Protein AF-A0AA88EBI7-F1 (afdb_monomer_lite)

Radius of gyration: 14.75 Å; chains: 1; bounding box: 33×18×43 Å

Foldseek 3Di:
DVVVVVVVLVVLCVPVPPCSVVCPDDPCPLVVLLVVCVVVVHHSQLDDDDCCSPPPDGDPNSRDDDDD

Structure (mmCIF, N/CA/C/O backbone):
data_AF-A0AA88EBI7-F1
#
_entry.id   AF-A0AA88EBI7-F1
#
loop_
_atom_site.group_PDB
_atom_site.id
_atom_site.type_symbol
_atom_site.label_atom_id
_atom_site.label_alt_id
_a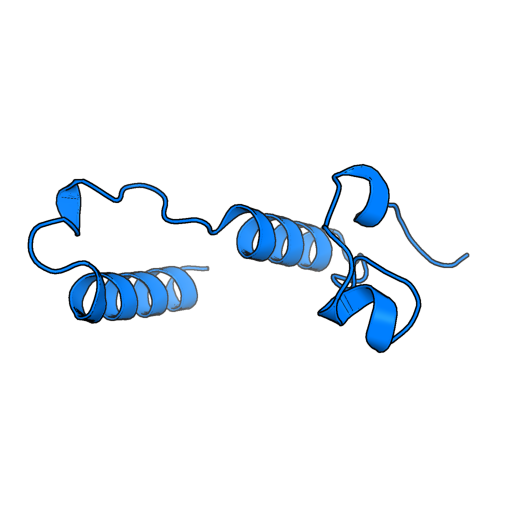tom_site.label_comp_id
_atom_site.label_asym_id
_atom_site.label_entity_id
_atom_site.label_seq_id
_atom_site.pdbx_PDB_ins_code
_atom_site.Cartn_x
_atom_site.Cartn_y
_atom_site.Cartn_z
_atom_site.occupancy
_atom_site.B_iso_or_equiv
_atom_site.auth_seq_id
_atom_site.auth_comp_id
_atom_site.auth_asym_id
_atom_site.auth_atom_id
_atom_site.pdbx_PDB_model_num
ATOM 1 N N . MET A 1 1 ? -15.633 -8.028 -8.104 1.00 74.06 1 MET A N 1
ATOM 2 C CA . MET A 1 1 ? -16.202 -6.800 -7.506 1.00 74.06 1 MET A CA 1
ATOM 3 C C . MET A 1 1 ? -17.051 -7.088 -6.267 1.00 74.06 1 MET A C 1
ATOM 5 O O . MET A 1 1 ? -16.533 -6.891 -5.183 1.00 74.06 1 MET A O 1
ATOM 9 N N . GLU A 1 2 ? -18.292 -7.594 -6.352 1.00 84.50 2 GLU A N 1
ATOM 10 C CA . GLU A 1 2 ? -19.148 -7.781 -5.150 1.00 84.50 2 GLU A CA 1
ATOM 11 C C . GLU A 1 2 ? -18.537 -8.707 -4.087 1.00 84.50 2 GLU A C 1
ATOM 13 O O . GLU A 1 2 ? -18.520 -8.382 -2.903 1.00 84.50 2 GLU A O 1
ATOM 18 N N . LYS A 1 3 ? -17.967 -9.841 -4.515 1.00 87.81 3 LYS A N 1
ATOM 19 C CA . LYS A 1 3 ? -17.273 -10.782 -3.621 1.00 87.81 3 LYS A CA 1
ATOM 20 C C . LYS A 1 3 ? -16.050 -10.154 -2.944 1.00 87.81 3 LYS A C 1
ATOM 22 O O . LYS A 1 3 ? -15.787 -10.428 -1.778 1.00 87.81 3 LYS A O 1
ATOM 27 N N . ASP A 1 4 ? -15.321 -9.308 -3.666 1.00 81.19 4 ASP A N 1
ATOM 28 C CA . ASP A 1 4 ? -14.124 -8.634 -3.153 1.00 81.19 4 ASP A CA 1
ATOM 29 C C . ASP A 1 4 ? -14.500 -7.547 -2.145 1.00 81.19 4 ASP A C 1
ATOM 31 O O . ASP A 1 4 ? -13.859 -7.425 -1.105 1.00 81.19 4 ASP A O 1
ATOM 35 N N . VAL A 1 5 ? -15.594 -6.824 -2.409 1.00 82.75 5 VAL A N 1
ATOM 36 C CA . VAL A 1 5 ? -16.180 -5.855 -1.475 1.00 82.75 5 VAL A CA 1
ATOM 37 C C . VAL A 1 5 ? -16.667 -6.553 -0.206 1.00 82.75 5 VAL A C 1
ATOM 39 O O . VAL A 1 5 ? -16.381 -6.075 0.887 1.00 82.75 5 VAL A O 1
ATOM 42 N N . ALA A 1 6 ? -17.331 -7.706 -0.319 1.00 89.44 6 ALA A N 1
ATOM 43 C CA . ALA A 1 6 ? -17.757 -8.488 0.843 1.00 89.44 6 ALA A CA 1
ATOM 44 C C . ALA A 1 6 ? -16.561 -8.966 1.686 1.00 89.44 6 ALA A C 1
ATOM 46 O O . ALA A 1 6 ? -16.556 -8.823 2.906 1.00 89.44 6 ALA A O 1
ATOM 47 N N . LYS A 1 7 ? -15.503 -9.464 1.038 1.00 88.06 7 LYS A N 1
ATOM 48 C CA . LYS A 1 7 ? -14.271 -9.884 1.720 1.00 88.06 7 LYS A CA 1
ATOM 49 C C . LYS A 1 7 ? -13.559 -8.713 2.404 1.00 88.06 7 LYS A C 1
ATOM 51 O O . LYS A 1 7 ? -13.041 -8.856 3.511 1.00 88.06 7 LYS A O 1
ATOM 56 N N . TRP A 1 8 ? -13.525 -7.555 1.749 1.00 84.50 8 TRP A N 1
ATOM 57 C CA . TRP A 1 8 ? -12.991 -6.328 2.330 1.00 84.50 8 TRP A CA 1
ATOM 58 C C . TRP A 1 8 ? -13.797 -5.887 3.553 1.00 84.50 8 TRP A C 1
ATOM 60 O O . TRP A 1 8 ? -13.219 -5.529 4.576 1.00 84.50 8 TRP A O 1
ATOM 70 N N . ASP A 1 9 ? -15.123 -5.967 3.470 1.00 86.31 9 ASP A N 1
ATOM 71 C CA . ASP A 1 9 ? -16.029 -5.616 4.556 1.00 86.31 9 ASP A CA 1
ATOM 72 C C . ASP A 1 9 ? -15.807 -6.490 5.801 1.00 86.31 9 ASP A C 1
ATOM 74 O O . ASP A 1 9 ? -15.674 -5.976 6.913 1.00 86.31 9 ASP A O 1
ATOM 78 N N . GLU A 1 10 ? -15.678 -7.807 5.616 1.00 89.94 10 GLU A N 1
ATOM 79 C CA . GLU A 1 10 ? -15.331 -8.745 6.691 1.00 89.94 10 GLU A CA 1
ATOM 80 C C . GLU A 1 10 ? -13.976 -8.415 7.330 1.00 89.94 10 GLU A C 1
ATOM 82 O O . GLU A 1 10 ? -13.859 -8.348 8.557 1.00 89.94 10 GLU A O 1
ATOM 87 N N . TYR A 1 11 ? -12.960 -8.147 6.504 1.00 86.69 11 TYR A N 1
ATOM 88 C CA . TYR A 1 11 ? -11.632 -7.757 6.974 1.00 86.69 11 TYR A CA 1
ATOM 89 C C . TYR A 1 11 ? -11.682 -6.456 7.788 1.00 86.69 11 TYR A C 1
ATOM 91 O O . TYR A 1 11 ? -11.136 -6.369 8.889 1.00 86.69 11 TYR A O 1
ATOM 99 N N . MET A 1 12 ? -12.378 -5.438 7.288 1.00 86.00 12 MET A N 1
ATOM 100 C CA . MET A 1 12 ? -12.476 -4.148 7.961 1.00 86.00 12 MET A CA 1
ATOM 101 C C . MET A 1 12 ? -13.235 -4.239 9.282 1.00 86.00 12 MET A C 1
ATOM 103 O O . MET A 1 12 ? -12.823 -3.598 10.250 1.00 86.00 12 MET A O 1
ATOM 107 N N . LYS A 1 13 ? -14.289 -5.061 9.361 1.00 87.25 13 LYS A N 1
ATOM 108 C CA . LYS A 1 13 ? -14.996 -5.351 10.618 1.00 87.25 13 LYS A CA 1
ATOM 109 C C . LYS A 1 13 ? -14.079 -6.002 11.653 1.00 87.25 13 LYS A C 1
ATOM 111 O O . LYS A 1 13 ? -14.171 -5.659 12.829 1.00 87.25 13 LYS A O 1
ATOM 116 N N . LEU A 1 14 ? -13.182 -6.892 11.221 1.00 88.62 14 LEU A N 1
ATOM 117 C CA . LEU A 1 14 ? -12.235 -7.573 12.104 1.00 88.62 14 LEU A CA 1
ATOM 118 C C . LEU A 1 14 ? -11.157 -6.624 12.652 1.00 88.62 14 LEU A C 1
ATOM 120 O O . LEU A 1 14 ? -10.866 -6.656 13.845 1.00 88.62 14 LEU A O 1
ATOM 124 N N . TYR A 1 15 ? -10.576 -5.774 11.800 1.00 84.50 15 TYR A N 1
ATOM 125 C CA . TYR A 1 15 ? -9.374 -5.007 12.157 1.00 84.50 15 TYR A CA 1
ATOM 126 C C . TYR A 1 15 ? -9.619 -3.539 12.529 1.00 84.50 15 TYR A C 1
ATOM 128 O O . TYR A 1 15 ? -8.806 -2.954 13.239 1.00 84.50 15 TYR A O 1
ATOM 136 N N . SER A 1 16 ? -10.722 -2.920 12.093 1.00 82.81 16 SER A N 1
ATOM 137 C CA . SER A 1 16 ? -10.963 -1.485 12.342 1.00 82.81 16 SER A CA 1
ATOM 138 C C . SER A 1 16 ? -11.676 -1.195 13.667 1.00 82.81 16 SER A C 1
ATOM 140 O O . SER A 1 16 ? -11.755 -0.035 14.079 1.00 82.81 16 SER A O 1
ATOM 142 N N . GLY A 1 17 ? -12.212 -2.219 14.342 1.00 84.81 17 GLY A N 1
ATOM 143 C CA . GLY A 1 17 ? -12.906 -2.085 15.626 1.00 84.81 17 GLY A CA 1
ATOM 144 C C . GLY A 1 17 ? -13.975 -0.983 15.610 1.00 84.81 17 GLY A C 1
ATOM 145 O O . GLY A 1 17 ? -14.787 -0.892 14.688 1.00 84.81 17 GLY A O 1
ATOM 146 N N . GLN A 1 18 ? -13.942 -0.088 16.603 1.00 84.50 18 GLN A N 1
ATOM 147 C CA . GLN A 1 18 ? -14.871 1.051 16.699 1.00 84.50 18 GLN A CA 1
ATOM 148 C C . GLN A 1 18 ? -14.781 2.043 15.526 1.00 84.50 18 GLN A C 1
ATOM 150 O O . GLN A 1 18 ? -15.706 2.826 15.301 1.00 84.50 18 GLN A O 1
ATOM 155 N N . TYR A 1 19 ? -13.679 2.025 14.773 1.00 81.50 19 TYR A N 1
ATOM 156 C CA . TYR A 1 19 ? -13.451 2.933 13.654 1.00 81.50 19 TYR A CA 1
ATOM 157 C C . TYR A 1 19 ? -13.981 2.402 12.329 1.00 81.50 19 TYR A C 1
ATOM 159 O O . TYR A 1 19 ? -13.977 3.168 11.378 1.00 81.50 19 TYR A O 1
ATOM 167 N N . TYR A 1 20 ? -14.507 1.174 12.259 1.00 83.25 20 TYR A N 1
ATOM 168 C CA . TYR A 1 20 ? -15.023 0.568 11.022 1.00 83.25 20 TYR A CA 1
ATOM 169 C C . TYR A 1 20 ? -15.972 1.487 10.224 1.00 83.25 20 TYR A C 1
ATOM 171 O O . TYR A 1 20 ? -15.854 1.604 9.011 1.00 83.25 20 TYR A O 1
ATOM 179 N N . ARG A 1 21 ? -16.876 2.215 10.900 1.00 79.38 21 ARG A N 1
ATOM 180 C CA . ARG A 1 21 ? -17.797 3.163 10.235 1.00 79.38 21 ARG A CA 1
ATOM 181 C C . ARG A 1 21 ? -17.154 4.498 9.836 1.00 79.38 21 ARG A C 1
ATOM 183 O O . ARG A 1 21 ? -17.761 5.260 9.092 1.00 79.38 21 ARG A O 1
ATOM 190 N N . ARG A 1 22 ? -15.976 4.816 10.377 1.00 76.88 22 ARG A N 1
ATOM 191 C CA . ARG A 1 22 ? -15.232 6.065 10.133 1.00 76.88 22 ARG A CA 1
ATOM 192 C C . ARG A 1 22 ? -14.071 5.875 9.157 1.00 76.88 22 ARG A C 1
ATOM 194 O O . ARG A 1 22 ? -13.683 6.836 8.504 1.00 76.88 22 ARG A O 1
ATOM 201 N N . SER A 1 23 ? -13.536 4.665 9.030 1.00 66.06 23 SER A N 1
ATOM 202 C CA . SER A 1 23 ? -12.537 4.290 8.032 1.00 66.06 23 SER A CA 1
ATOM 203 C C . SER A 1 23 ? -13.219 3.993 6.694 1.00 66.06 23 SER A C 1
ATOM 205 O O . SER A 1 23 ? -13.219 2.868 6.209 1.00 66.06 23 SER A O 1
ATOM 207 N N . CYS A 1 24 ? -13.838 5.012 6.089 1.00 59.59 24 CYS A N 1
ATOM 208 C CA . CYS A 1 24 ? -14.565 4.849 4.828 1.00 59.59 24 CYS A CA 1
ATOM 209 C C . CYS A 1 24 ? -13.660 4.424 3.663 1.00 59.59 24 CYS A C 1
ATOM 211 O O . CYS A 1 24 ? -14.139 3.788 2.733 1.00 59.59 24 CYS A O 1
ATOM 213 N N . ILE A 1 25 ? -12.362 4.732 3.716 1.00 63.25 25 ILE A N 1
ATOM 214 C CA . ILE A 1 25 ? -11.376 4.334 2.711 1.00 63.25 25 ILE A CA 1
ATOM 215 C C . ILE A 1 25 ? -10.042 4.160 3.449 1.00 63.25 25 ILE A C 1
ATOM 217 O O . ILE A 1 25 ? -9.307 5.120 3.666 1.00 63.25 25 ILE A O 1
ATOM 221 N N . GLY A 1 26 ? -9.754 2.944 3.928 1.00 62.00 26 GLY A N 1
ATOM 222 C CA . GLY A 1 26 ? -8.403 2.592 4.393 1.00 62.00 26 GLY A CA 1
ATOM 223 C C . GLY A 1 26 ? -7.392 2.745 3.251 1.00 62.00 26 GLY A C 1
ATOM 224 O O . GLY A 1 26 ? -7.817 2.889 2.111 1.00 62.00 26 GLY A O 1
ATOM 225 N N . GLY A 1 27 ? -6.082 2.718 3.530 1.00 64.25 27 GLY A N 1
ATOM 226 C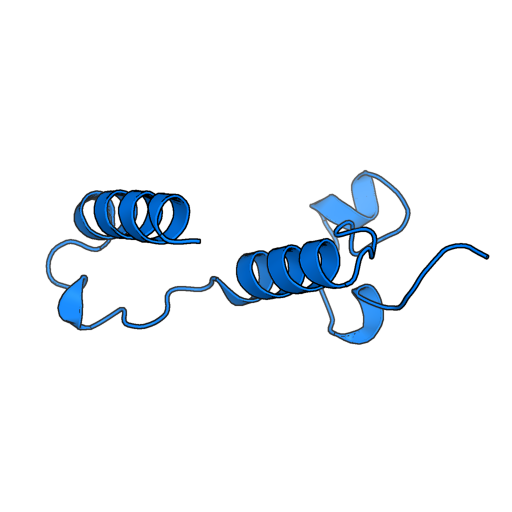 CA . GLY A 1 27 ? -4.980 2.894 2.559 1.00 64.25 27 GLY A CA 1
ATOM 227 C C . GLY A 1 27 ? -4.948 1.867 1.414 1.00 64.25 27 GLY A C 1
ATOM 228 O O . GLY A 1 27 ? -4.014 1.087 1.284 1.00 64.25 27 GLY A O 1
ATOM 229 N N . LEU A 1 28 ? -5.982 1.878 0.582 1.00 71.75 28 LEU A N 1
ATOM 230 C CA . LEU A 1 28 ? -6.298 0.952 -0.500 1.00 71.75 28 LEU A CA 1
ATOM 231 C C . LEU A 1 28 ? -5.947 1.557 -1.852 1.00 71.75 28 LEU A C 1
ATOM 233 O O . LEU A 1 28 ? -6.248 0.954 -2.872 1.00 71.75 28 LEU A O 1
ATOM 237 N N . HIS A 1 29 ? -5.320 2.736 -1.877 1.00 76.62 29 HIS A N 1
ATOM 238 C CA . HIS A 1 29 ? -4.928 3.407 -3.113 1.00 76.62 29 HIS A CA 1
ATOM 239 C C . HIS A 1 29 ? -4.109 2.481 -4.017 1.00 76.62 29 HIS A C 1
ATOM 241 O O . HIS A 1 29 ? -4.360 2.423 -5.213 1.00 76.62 29 HIS A O 1
ATOM 247 N N . ILE A 1 30 ? -3.201 1.694 -3.431 1.00 79.44 30 ILE A N 1
ATOM 248 C CA . ILE A 1 30 ? -2.408 0.698 -4.159 1.00 79.44 30 ILE A CA 1
ATOM 249 C C . ILE A 1 30 ? -3.313 -0.392 -4.745 1.00 79.44 30 ILE A C 1
ATOM 251 O O . ILE A 1 30 ? -3.306 -0.622 -5.946 1.00 79.44 30 ILE A O 1
ATOM 255 N N . TRP A 1 31 ? -4.145 -1.022 -3.911 1.00 79.69 31 TRP A N 1
ATOM 256 C CA . TRP A 1 31 ? -5.023 -2.110 -4.348 1.00 79.69 31 TRP A CA 1
ATOM 257 C C . TRP A 1 31 ? -6.023 -1.665 -5.423 1.00 79.69 31 TRP A C 1
ATOM 259 O O . TRP A 1 31 ? -6.253 -2.384 -6.390 1.00 79.69 31 TRP A O 1
ATOM 269 N N . TYR A 1 32 ? -6.589 -0.467 -5.277 1.00 81.19 32 TYR A N 1
ATOM 270 C CA . TYR A 1 32 ? -7.522 0.102 -6.242 1.00 81.19 32 TYR A CA 1
ATOM 271 C C . TYR A 1 32 ? -6.845 0.372 -7.589 1.00 81.19 32 TYR A C 1
ATOM 273 O O . TYR A 1 32 ? -7.380 0.000 -8.631 1.00 81.19 32 TYR A O 1
ATOM 281 N N . ASN A 1 33 ? -5.645 0.955 -7.571 1.00 81.50 33 ASN A N 1
ATOM 282 C CA . ASN A 1 33 ? -4.878 1.187 -8.791 1.00 81.50 33 ASN A CA 1
ATOM 283 C C . ASN A 1 33 ? -4.461 -0.132 -9.463 1.00 81.50 33 ASN A C 1
ATOM 285 O O . ASN A 1 33 ? -4.519 -0.227 -10.686 1.00 81.50 33 ASN A O 1
ATOM 289 N N . ASP A 1 34 ? -4.112 -1.165 -8.690 1.00 82.94 34 ASP A N 1
ATOM 290 C CA . ASP A 1 34 ? -3.795 -2.494 -9.225 1.00 82.94 34 ASP A CA 1
ATOM 291 C C . ASP A 1 34 ? -5.027 -3.146 -9.887 1.00 82.94 34 ASP A C 1
ATOM 293 O O . ASP A 1 34 ? -4.909 -3.740 -10.959 1.00 82.94 34 ASP A O 1
ATOM 297 N N . GLN A 1 35 ? -6.219 -3.029 -9.282 1.00 83.81 35 GLN A N 1
ATOM 298 C CA . GLN A 1 35 ? -7.473 -3.506 -9.887 1.00 83.81 35 GLN A CA 1
ATOM 299 C C . GLN A 1 35 ? -7.776 -2.769 -11.195 1.00 83.81 35 GLN A C 1
ATOM 301 O O . GLN A 1 35 ? -8.029 -3.421 -12.203 1.00 83.81 35 GLN A O 1
ATOM 306 N N . LEU A 1 36 ? -7.646 -1.438 -11.211 1.00 84.44 36 LEU A N 1
ATOM 307 C CA . LEU A 1 36 ? -7.802 -0.648 -12.434 1.00 84.44 36 LEU A CA 1
ATOM 308 C C . LEU A 1 36 ? -6.819 -1.077 -13.529 1.00 84.44 36 LEU A C 1
ATOM 310 O O . LEU A 1 36 ? -7.203 -1.171 -14.690 1.00 84.44 36 LEU A O 1
ATOM 314 N N . CYS A 1 37 ? -5.560 -1.361 -13.181 1.00 82.56 37 CYS A N 1
ATOM 315 C CA . CYS A 1 37 ? -4.583 -1.857 -14.149 1.00 82.56 37 CYS A CA 1
ATOM 316 C C . CYS A 1 37 ? -5.015 -3.198 -14.744 1.00 82.56 37 CYS A C 1
ATOM 318 O O . CYS A 1 37 ? -4.970 -3.352 -15.961 1.00 82.56 37 CYS A O 1
ATOM 320 N N . ASN A 1 38 ? -5.497 -4.133 -13.921 1.00 82.94 38 ASN A N 1
ATOM 321 C CA . ASN A 1 38 ? -6.025 -5.406 -14.417 1.00 82.94 38 ASN A CA 1
ATOM 322 C C . ASN A 1 38 ? -7.223 -5.202 -15.355 1.00 82.94 38 ASN A C 1
ATOM 324 O O . ASN A 1 38 ? -7.264 -5.814 -16.422 1.00 82.94 38 ASN A O 1
ATOM 328 N N . ASP A 1 39 ? -8.154 -4.316 -14.995 1.00 86.19 39 ASP A N 1
ATOM 329 C CA . ASP A 1 39 ? -9.335 -4.004 -15.810 1.00 86.19 39 ASP A CA 1
ATOM 330 C C . ASP A 1 39 ? -8.954 -3.369 -17.162 1.00 86.19 39 ASP A C 1
ATOM 332 O O . ASP A 1 39 ? -9.615 -3.605 -18.173 1.00 86.19 39 ASP A O 1
ATOM 336 N N . MET A 1 40 ? -7.852 -2.611 -17.213 1.00 84.88 40 MET A N 1
ATOM 337 C CA . MET A 1 40 ? -7.285 -2.045 -18.445 1.00 84.88 40 MET A CA 1
ATOM 338 C C . MET A 1 40 ? -6.418 -3.037 -19.245 1.00 84.88 40 MET A C 1
ATOM 340 O O . MET A 1 40 ? -5.917 -2.687 -20.316 1.00 84.88 40 MET A O 1
ATOM 344 N N . GLY A 1 41 ? -6.204 -4.260 -18.745 1.00 82.12 41 GLY A N 1
ATOM 345 C CA . GLY A 1 41 ? -5.288 -5.239 -19.342 1.00 82.12 41 GLY A CA 1
ATOM 346 C C . GLY A 1 41 ? -3.805 -4.884 -19.176 1.00 82.12 41 GLY A C 1
ATOM 347 O O . GLY A 1 41 ? -2.960 -5.349 -19.939 1.00 82.12 41 GLY A O 1
ATOM 348 N N . TRP A 1 42 ? -3.478 -4.026 -18.211 1.00 80.25 42 TRP A N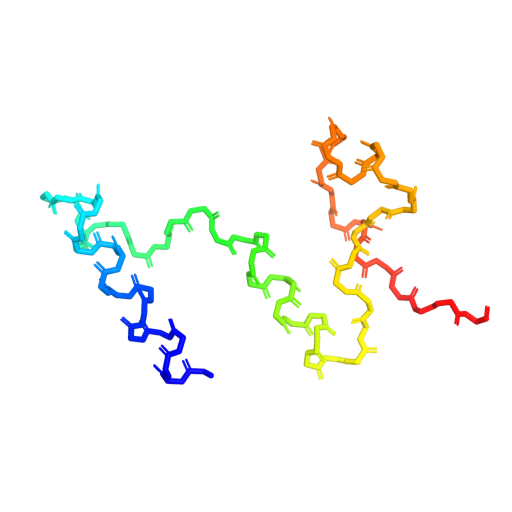 1
ATOM 349 C CA . TRP A 1 42 ? -2.117 -3.608 -17.888 1.00 80.25 42 TRP A CA 1
ATOM 350 C C . TRP A 1 42 ? -1.513 -4.512 -16.816 1.00 80.25 42 TRP A C 1
ATOM 352 O O . TRP A 1 42 ? -2.214 -5.140 -16.026 1.00 80.25 42 TRP A O 1
ATOM 362 N N . ASN A 1 43 ? -0.182 -4.577 -16.775 1.00 76.62 43 ASN A N 1
ATOM 363 C CA . ASN A 1 43 ? 0.509 -5.309 -15.724 1.00 76.62 43 ASN A CA 1
ATOM 364 C C . ASN A 1 43 ? 0.365 -4.541 -14.397 1.00 76.62 43 ASN A C 1
ATOM 366 O O . ASN A 1 43 ? 0.847 -3.413 -14.320 1.00 76.62 43 ASN A O 1
ATOM 370 N N . PRO A 1 44 ? -0.235 -5.130 -13.348 1.00 73.12 44 PRO A N 1
ATOM 371 C CA . PRO A 1 44 ? -0.362 -4.472 -12.050 1.00 73.12 44 PRO A CA 1
ATOM 372 C C . PRO A 1 44 ? 0.980 -4.353 -11.307 1.00 73.12 44 PRO A C 1
ATOM 374 O O . PRO A 1 44 ? 1.036 -3.712 -10.263 1.00 73.12 44 PRO A O 1
ATOM 377 N N . LYS A 1 45 ? 2.072 -4.968 -11.800 1.00 75.75 45 LYS A N 1
ATOM 378 C CA . LYS A 1 45 ? 3.420 -4.705 -11.271 1.00 75.75 45 LYS A CA 1
ATOM 379 C C . LYS A 1 45 ? 3.846 -3.289 -11.638 1.00 75.75 45 LYS A C 1
ATOM 381 O O . LYS A 1 45 ? 3.951 -2.961 -12.818 1.00 75.75 45 LYS A O 1
ATOM 386 N N . ARG A 1 46 ? 4.142 -2.502 -10.611 1.00 79.38 46 ARG A N 1
ATOM 387 C CA . ARG A 1 46 ? 4.405 -1.062 -10.677 1.00 79.38 46 ARG A CA 1
ATOM 388 C C . ARG A 1 46 ? 5.858 -0.796 -11.074 1.00 79.38 46 ARG A C 1
ATOM 390 O O . ARG A 1 46 ? 6.175 0.189 -11.724 1.00 79.38 46 ARG A O 1
ATOM 397 N N . LYS A 1 47 ? 6.782 -1.694 -10.733 1.00 78.69 47 LYS A N 1
ATOM 398 C CA . LYS A 1 47 ? 8.205 -1.556 -11.047 1.00 78.69 47 LYS A CA 1
ATOM 399 C C . LYS A 1 47 ? 8.771 -2.774 -11.756 1.00 78.69 47 LYS A C 1
ATOM 401 O O . LYS A 1 47 ? 8.335 -3.919 -11.611 1.00 78.69 47 LYS A O 1
ATOM 406 N N . LYS A 1 48 ? 9.816 -2.519 -12.543 1.00 75.88 48 LYS A N 1
ATOM 407 C CA . LYS A 1 48 ? 10.618 -3.572 -13.166 1.00 75.88 48 LYS A CA 1
ATOM 408 C C . LYS A 1 48 ? 11.595 -4.132 -12.133 1.00 75.88 48 LYS A C 1
ATOM 410 O O . LYS A 1 48 ? 12.516 -3.447 -11.705 1.00 75.88 48 LYS A O 1
ATOM 415 N N . GLY A 1 49 ? 11.415 -5.404 -11.787 1.00 78.06 49 GLY A N 1
ATOM 416 C CA . GLY A 1 49 ? 12.306 -6.141 -10.888 1.00 78.06 49 GLY A CA 1
ATOM 417 C C . GLY A 1 49 ? 11.719 -6.370 -9.495 1.00 78.06 49 GLY A C 1
ATOM 418 O O . GLY A 1 49 ? 10.959 -5.564 -8.971 1.00 78.06 49 GLY A O 1
ATOM 419 N N . PHE A 1 50 ? 12.083 -7.504 -8.892 1.00 81.56 50 PHE A N 1
ATOM 420 C CA . PHE A 1 50 ? 11.509 -7.974 -7.625 1.00 81.56 50 PHE A CA 1
ATOM 421 C 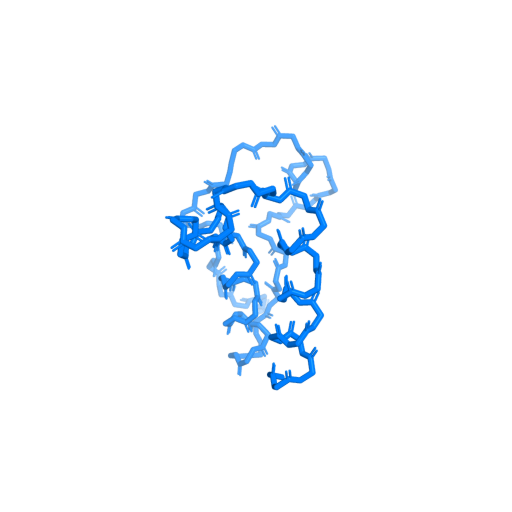C . PHE A 1 50 ? 11.845 -7.067 -6.431 1.00 81.56 50 PHE A C 1
ATOM 423 O O . PHE A 1 50 ? 10.980 -6.778 -5.613 1.00 81.56 50 PHE A O 1
ATOM 430 N N . PHE A 1 51 ? 13.090 -6.588 -6.347 1.00 84.50 51 PHE A N 1
ATOM 431 C CA . PHE A 1 51 ? 13.537 -5.740 -5.238 1.00 84.50 51 PHE A CA 1
ATOM 432 C C . PHE A 1 51 ? 12.952 -4.328 -5.303 1.00 84.50 51 PHE A C 1
ATOM 434 O O . PHE A 1 51 ? 12.527 -3.805 -4.276 1.00 84.50 51 PHE A O 1
ATOM 441 N N . ALA A 1 52 ? 12.881 -3.740 -6.501 1.00 83.38 52 ALA A N 1
ATOM 442 C CA . ALA A 1 52 ? 12.294 -2.417 -6.693 1.00 83.38 52 ALA A CA 1
ATOM 443 C C . ALA A 1 52 ? 10.809 -2.413 -6.305 1.00 83.38 52 ALA A C 1
ATOM 445 O O . ALA A 1 52 ? 10.360 -1.517 -5.599 1.00 83.38 52 ALA A O 1
ATOM 446 N N . GLU A 1 53 ? 10.069 -3.462 -6.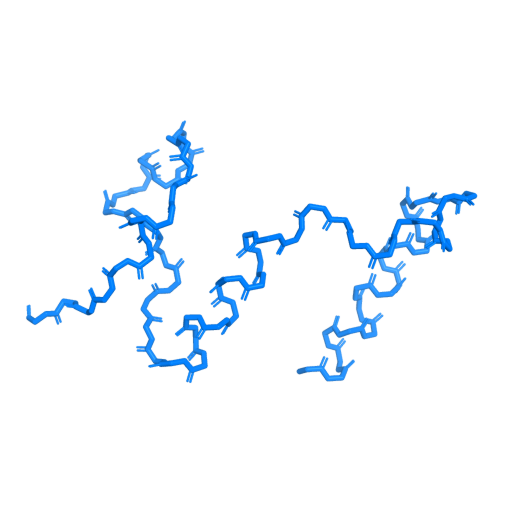677 1.00 83.25 53 GLU A N 1
ATOM 447 C CA . GLU A 1 53 ? 8.661 -3.609 -6.298 1.00 83.25 53 GLU A CA 1
ATOM 448 C C . GLU A 1 53 ? 8.461 -3.724 -4.780 1.00 83.25 53 GLU A C 1
ATOM 450 O O . GLU A 1 53 ? 7.427 -3.298 -4.284 1.00 83.25 53 GLU A O 1
ATOM 455 N N . LEU A 1 54 ? 9.410 -4.295 -4.031 1.00 84.00 54 LEU A N 1
ATOM 456 C CA . LEU A 1 54 ? 9.242 -4.538 -2.594 1.00 84.00 54 LEU A CA 1
ATOM 457 C C . LEU A 1 54 ? 9.701 -3.364 -1.716 1.00 84.00 54 LEU A C 1
ATOM 459 O O . LEU A 1 54 ? 9.126 -3.148 -0.650 1.00 84.00 54 LEU A O 1
ATOM 463 N N . PHE A 1 55 ? 10.743 -2.640 -2.133 1.00 86.44 55 PHE A N 1
ATOM 464 C CA . PHE A 1 55 ? 11.443 -1.693 -1.258 1.00 86.44 55 PHE A CA 1
ATOM 465 C C . PHE A 1 55 ? 11.373 -0.233 -1.699 1.00 86.44 55 PHE A C 1
ATOM 467 O O . PHE A 1 55 ? 11.614 0.649 -0.875 1.00 86.44 55 PHE A O 1
ATOM 474 N N . GLU A 1 56 ? 11.069 0.052 -2.964 1.00 85.69 56 GLU A N 1
ATOM 475 C CA . GLU A 1 56 ? 10.995 1.437 -3.416 1.00 85.69 56 GLU A CA 1
ATOM 476 C C . GLU A 1 56 ? 9.603 2.034 -3.189 1.00 85.69 56 GLU A C 1
ATOM 478 O O . GLU A 1 56 ? 8.595 1.339 -3.334 1.00 85.69 56 GLU A O 1
ATOM 483 N N . PRO A 1 57 ? 9.519 3.340 -2.878 1.00 83.38 57 PRO A N 1
ATOM 484 C CA . PRO A 1 57 ? 8.235 4.014 -2.789 1.00 83.38 57 PRO A CA 1
ATOM 485 C C . PRO A 1 57 ? 7.524 3.983 -4.145 1.00 83.38 57 PRO A C 1
ATOM 487 O O . PRO A 1 57 ? 8.159 4.141 -5.196 1.00 83.38 57 PRO A O 1
ATOM 490 N N . TYR A 1 58 ? 6.203 3.808 -4.093 1.00 79.81 58 TYR A N 1
ATOM 491 C CA . TYR A 1 58 ? 5.342 3.817 -5.270 1.00 79.81 58 TYR A CA 1
ATOM 492 C C . TYR A 1 58 ? 4.910 5.239 -5.626 1.00 79.81 58 TYR A C 1
ATOM 494 O O . TYR A 1 58 ? 4.413 5.983 -4.776 1.00 79.81 58 TYR A O 1
ATOM 502 N N . GLY A 1 59 ? 5.058 5.592 -6.897 1.00 79.94 59 GLY A N 1
ATOM 503 C CA . GLY A 1 59 ? 4.575 6.828 -7.495 1.00 79.94 59 GLY A CA 1
ATOM 504 C C . GLY A 1 59 ? 3.540 6.575 -8.599 1.00 79.94 59 GLY A C 1
ATOM 505 O O . GLY A 1 59 ? 3.450 5.474 -9.138 1.00 79.94 59 GLY A O 1
ATOM 506 N N . PRO A 1 60 ? 2.762 7.596 -9.002 1.00 75.19 60 PRO A N 1
ATOM 507 C CA . PRO A 1 60 ? 1.807 7.476 -10.109 1.00 75.19 60 PRO A CA 1
ATOM 508 C C . PRO A 1 60 ? 2.451 7.058 -11.441 1.00 75.19 60 PRO A C 1
ATOM 510 O O . PRO A 1 60 ? 1.825 6.376 -12.245 1.00 75.19 60 PRO A O 1
ATOM 513 N N . THR A 1 61 ? 3.713 7.436 -11.662 1.00 77.69 61 THR A N 1
ATOM 514 C CA . THR A 1 61 ? 4.499 7.092 -12.860 1.00 77.69 61 THR A CA 1
ATOM 515 C C . THR A 1 61 ? 4.916 5.626 -12.924 1.00 77.69 61 THR A C 1
ATOM 517 O O . THR A 1 61 ? 5.363 5.177 -13.974 1.00 77.69 61 THR A O 1
ATOM 520 N N . ASP A 1 62 ? 4.772 4.877 -11.831 1.00 77.69 62 ASP A N 1
ATOM 521 C CA . ASP A 1 62 ? 5.082 3.448 -11.804 1.00 77.69 62 ASP A CA 1
ATOM 522 C C . ASP A 1 62 ? 3.975 2.625 -12.501 1.00 77.69 62 ASP A C 1
ATOM 524 O O . ASP A 1 62 ? 4.215 1.547 -13.028 1.00 77.69 62 ASP A O 1
ATOM 528 N N . TYR A 1 63 ? 2.757 3.161 -12.628 1.00 72.06 63 TYR A N 1
ATOM 529 C CA . TYR A 1 63 ? 1.640 2.484 -13.307 1.00 72.06 63 TYR A CA 1
ATOM 530 C C . TYR A 1 63 ? 1.645 2.656 -14.843 1.00 72.06 63 TYR A C 1
ATOM 532 O O . TYR A 1 63 ? 0.633 2.426 -15.507 1.00 72.06 63 TYR A O 1
ATOM 540 N N . VAL A 1 64 ? 2.754 3.105 -15.440 1.00 67.00 64 VAL A N 1
ATOM 541 C CA . VAL A 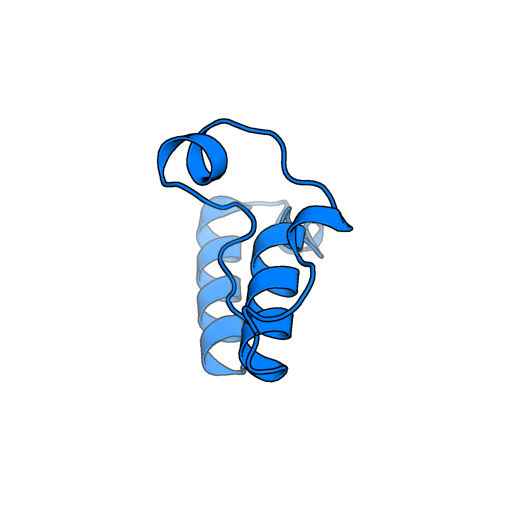1 64 ? 2.819 3.432 -16.873 1.00 67.00 64 VAL A CA 1
ATOM 542 C C . VAL A 1 64 ? 3.005 2.169 -17.727 1.00 67.00 64 VAL A C 1
ATOM 544 O O . VAL A 1 64 ? 4.113 1.657 -17.820 1.00 67.00 64 VAL A O 1
ATOM 547 N N . SER A 1 65 ? 1.890 1.744 -18.346 1.00 63.66 65 SER A N 1
ATOM 548 C CA . SER A 1 65 ? 1.650 1.226 -19.720 1.00 63.66 65 SER A CA 1
ATOM 549 C C . SER A 1 65 ? 2.621 0.216 -20.389 1.00 63.66 65 SER A C 1
ATOM 551 O O . SER A 1 65 ? 3.794 0.118 -20.046 1.00 63.66 65 SER A O 1
ATOM 553 N N . PRO A 1 66 ? 2.133 -0.588 -21.359 1.00 51.75 66 PRO A N 1
ATOM 554 C CA . PRO A 1 66 ? 2.591 -1.946 -21.609 1.00 51.75 66 PRO A CA 1
ATOM 555 C C . PRO A 1 66 ? 3.992 -2.013 -22.214 1.00 51.75 66 PRO A C 1
ATOM 557 O O . PRO A 1 66 ? 4.454 -1.117 -22.919 1.00 51.75 66 PRO A O 1
ATOM 560 N N . LEU A 1 67 ? 4.646 -3.146 -21.959 1.00 52.28 67 LEU A N 1
ATOM 561 C CA . LEU A 1 67 ? 5.777 -3.598 -22.756 1.00 52.28 67 LEU A CA 1
ATOM 562 C C . LEU A 1 67 ? 5.294 -3.734 -24.208 1.00 52.28 67 LEU A C 1
ATOM 564 O O . LEU A 1 67 ? 4.576 -4.683 -24.520 1.00 52.28 67 LEU A O 1
ATOM 568 N N . ASN A 1 68 ? 5.651 -2.767 -25.055 1.00 42.72 68 ASN A N 1
ATOM 569 C CA . ASN A 1 68 ? 5.825 -3.039 -26.481 1.00 42.72 68 ASN A CA 1
ATOM 570 C C . ASN A 1 68 ? 6.924 -4.090 -26.656 1.00 42.72 68 ASN A C 1
ATOM 572 O O . ASN A 1 68 ? 7.938 -3.997 -25.920 1.00 42.72 68 ASN A O 1
#

pLDDT: mean 78.53, std 9.39, range [42.72, 89.94]

Organism: Ficus carica (NCBI:txid3494)

Secondary structure (DSSP, 8-state):
-HHHHHHHHHHHHHHSGGGTTT-SS-S-HHHHHHHHHHHTT-----SSSHHHHHHSPP-GGGG-----

Sequence (68 aa):
MEKDVAKWDEYMKLYSGQYYRRSCIGGLHIWYNDQLCNDMGWNPKRKKGFFAELFEPYGPTDYVSPLN